Protein AF-X0WC30-F1 (afdb_monomer_lite)

pLDDT: mean 80.32, std 13.51, range [46.91, 96.19]

Organism: NCBI:txid412755

Structure (mmCIF, N/CA/C/O backbone):
data_AF-X0WC30-F1
#
_entry.id   AF-X0WC30-F1
#
loop_
_atom_site.group_PDB
_atom_site.id
_atom_site.type_symbol
_atom_site.label_atom_id
_atom_site.label_alt_id
_atom_site.label_comp_id
_atom_site.label_asym_id
_atom_site.label_entity_id
_atom_site.label_seq_id
_atom_site.pdbx_PDB_ins_code
_atom_site.Cartn_x
_atom_site.Cartn_y
_atom_site.Cartn_z
_atom_site.occupancy
_atom_site.B_iso_or_equiv
_atom_site.auth_seq_id
_atom_site.auth_comp_id
_atom_site.auth_asym_id
_atom_site.auth_atom_id
_atom_site.pdbx_PDB_model_num
ATOM 1 N N . MET A 1 1 ? 54.855 24.967 31.717 1.00 51.50 1 MET A N 1
ATOM 2 C CA . MET A 1 1 ? 54.132 25.440 30.511 1.00 51.50 1 MET A CA 1
ATOM 3 C C . MET A 1 1 ? 53.612 24.301 29.604 1.00 51.50 1 MET A C 1
ATOM 5 O O . MET A 1 1 ? 53.387 24.533 28.427 1.00 51.50 1 MET A O 1
ATOM 9 N N . LEU A 1 2 ? 53.380 23.080 30.127 1.00 54.59 2 LEU A N 1
ATOM 10 C CA . LEU A 1 2 ? 52.953 21.901 29.335 1.00 54.59 2 LEU A CA 1
ATOM 11 C C . LEU A 1 2 ? 51.500 21.443 29.600 1.00 54.59 2 LEU A C 1
ATOM 13 O O . LEU A 1 2 ? 50.962 20.666 28.821 1.00 54.59 2 LEU A O 1
ATOM 17 N N . SER A 1 3 ? 50.843 21.948 30.654 1.00 56.78 3 SER A N 1
ATOM 18 C CA . SER A 1 3 ? 49.475 21.540 31.037 1.00 56.78 3 SER A CA 1
ATOM 19 C C . SER A 1 3 ? 48.382 22.128 30.120 1.00 56.78 3 SER A C 1
ATOM 21 O O . SER A 1 3 ? 47.454 21.426 29.725 1.00 56.78 3 SER A O 1
ATOM 23 N N . GLY A 1 4 ? 48.534 23.384 29.677 1.00 58.91 4 GLY A N 1
ATOM 24 C CA . GLY A 1 4 ? 47.532 24.081 28.848 1.00 58.91 4 GLY A CA 1
ATOM 25 C C . GLY A 1 4 ? 47.397 23.570 27.406 1.00 58.91 4 GLY A C 1
ATOM 26 O O . GLY A 1 4 ? 46.373 23.783 26.764 1.00 58.91 4 GLY A O 1
ATOM 27 N N . ARG A 1 5 ? 48.405 22.856 26.887 1.00 64.56 5 ARG A N 1
ATOM 28 C CA . ARG A 1 5 ? 48.372 22.309 25.519 1.00 64.56 5 ARG A CA 1
ATOM 29 C C . ARG A 1 5 ? 47.431 21.105 25.409 1.00 64.56 5 ARG A C 1
ATOM 31 O O . ARG A 1 5 ? 46.777 20.919 24.387 1.00 64.56 5 ARG A O 1
ATOM 38 N N . ASN A 1 6 ? 47.313 20.326 26.484 1.00 71.12 6 ASN A N 1
ATOM 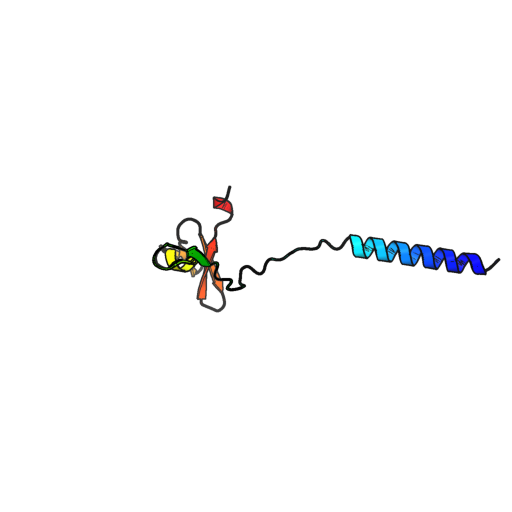39 C CA . ASN A 1 6 ? 46.477 19.127 26.518 1.00 71.12 6 ASN A CA 1
ATOM 40 C C . ASN A 1 6 ? 45.001 19.458 26.779 1.00 71.12 6 ASN A C 1
ATOM 42 O O . ASN A 1 6 ? 44.125 18.753 26.283 1.00 71.12 6 ASN A O 1
ATOM 46 N N . SER A 1 7 ? 44.709 20.534 27.518 1.00 74.06 7 SER A N 1
ATOM 47 C CA . SER A 1 7 ? 43.335 21.013 27.715 1.00 74.06 7 SER A CA 1
ATOM 48 C C . SER A 1 7 ? 42.754 21.624 26.437 1.00 74.06 7 SER A C 1
ATOM 50 O O . SER A 1 7 ? 41.616 21.318 26.090 1.00 74.06 7 SER A O 1
ATOM 52 N N . ALA A 1 8 ? 43.548 22.397 25.689 1.00 81.44 8 ALA A N 1
ATOM 53 C CA . ALA A 1 8 ? 43.142 22.940 24.393 1.00 81.44 8 ALA A CA 1
ATOM 54 C C . ALA A 1 8 ? 42.870 21.831 23.363 1.00 81.44 8 ALA A C 1
ATOM 56 O O . ALA A 1 8 ? 41.837 21.844 22.698 1.00 81.44 8 ALA A O 1
ATOM 57 N N . LEU A 1 9 ? 43.745 20.819 23.290 1.00 86.31 9 LEU A N 1
ATOM 58 C CA . LEU A 1 9 ? 43.560 19.676 22.393 1.00 86.31 9 LEU A CA 1
ATOM 59 C C . LEU A 1 9 ? 42.284 1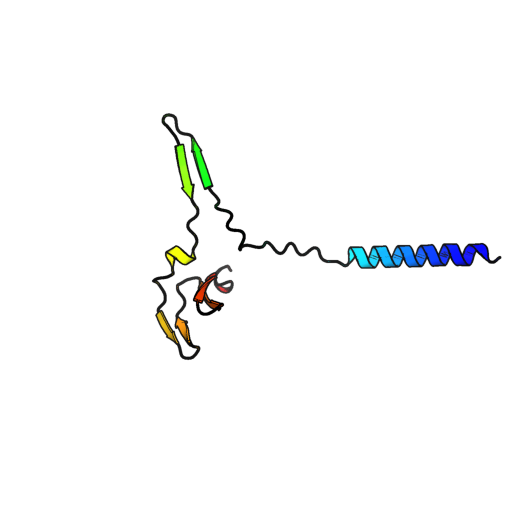8.884 22.724 1.00 86.31 9 LEU A C 1
ATOM 61 O O . LEU A 1 9 ? 41.535 18.520 21.822 1.00 86.31 9 LEU A O 1
ATOM 65 N N . ARG A 1 10 ? 41.994 18.670 24.015 1.00 85.88 10 ARG A N 1
ATOM 66 C CA . ARG A 1 10 ? 40.741 18.038 24.462 1.00 85.88 10 ARG A CA 1
ATOM 67 C C . ARG A 1 10 ? 39.513 18.859 24.072 1.00 85.88 10 ARG A C 1
ATOM 69 O O . ARG A 1 10 ? 38.529 18.278 23.630 1.00 85.88 10 ARG A O 1
ATOM 76 N N . GLY A 1 11 ? 39.584 20.186 24.193 1.00 87.38 11 GLY A N 1
ATOM 77 C CA . GLY A 1 11 ? 38.511 21.089 23.773 1.00 87.38 11 GLY A CA 1
ATOM 78 C C . GLY A 1 11 ? 38.231 21.013 22.271 1.00 87.38 11 GLY A C 1
ATOM 79 O O . GLY A 1 11 ? 37.076 20.903 21.871 1.00 87.38 11 GLY A O 1
ATOM 80 N N . VAL A 1 12 ? 39.281 20.983 21.445 1.00 90.00 12 VAL A N 1
ATOM 81 C CA . VAL A 1 12 ? 39.156 20.845 19.983 1.00 90.00 12 VAL A CA 1
ATOM 82 C C . VAL A 1 12 ? 38.560 19.491 19.601 1.00 90.00 12 VAL A C 1
ATOM 84 O 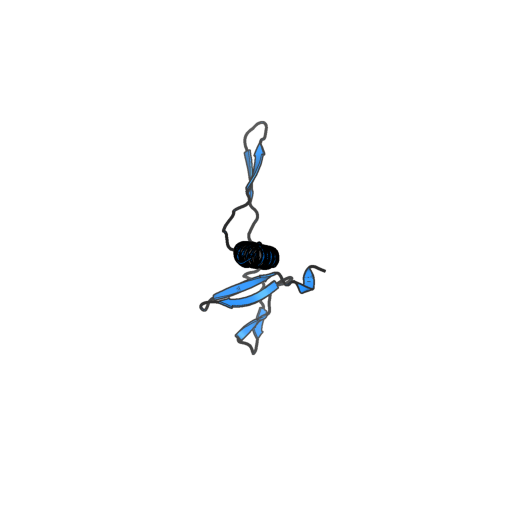O . VAL A 1 12 ? 37.656 19.436 18.772 1.00 90.00 12 VAL A O 1
ATOM 87 N N . ILE A 1 13 ? 39.012 18.402 20.231 1.00 91.38 13 ILE A N 1
ATOM 88 C CA . ILE A 1 13 ? 38.458 17.062 19.988 1.00 91.38 13 ILE A CA 1
ATOM 89 C C . ILE A 1 13 ? 36.969 17.022 20.350 1.00 91.38 13 ILE A C 1
ATOM 91 O O . ILE A 1 13 ? 36.161 16.520 19.571 1.00 91.38 13 ILE A O 1
ATOM 95 N N . LEU A 1 14 ? 36.589 17.588 21.499 1.00 90.19 14 LEU A N 1
ATOM 96 C CA . LEU A 1 14 ? 35.193 17.629 21.931 1.00 90.19 14 LEU A CA 1
ATOM 97 C C . LEU A 1 14 ? 34.326 18.449 20.963 1.00 90.19 14 LEU A C 1
ATOM 99 O O . LEU A 1 14 ? 33.236 18.020 20.593 1.00 90.19 14 LEU A O 1
ATOM 103 N N . PHE A 1 15 ? 34.832 19.596 20.508 1.00 89.81 15 PHE A N 1
ATOM 104 C CA . PHE A 1 15 ? 34.144 20.455 19.546 1.00 89.81 15 PHE A CA 1
ATOM 105 C C . PHE A 1 15 ? 33.913 19.753 18.198 1.00 89.81 15 PHE A C 1
ATOM 107 O O . PHE A 1 15 ? 32.810 19.808 17.654 1.00 89.81 15 PHE A O 1
ATOM 114 N N . LEU A 1 16 ? 34.916 19.030 17.690 1.00 89.31 16 LEU A N 1
ATOM 115 C CA . LEU A 1 16 ? 34.804 18.267 16.443 1.00 89.31 16 LEU A CA 1
ATOM 116 C C . LEU A 1 16 ? 33.800 17.109 16.550 1.00 89.31 16 LEU A C 1
ATOM 118 O O . LEU A 1 16 ? 33.043 16.873 15.610 1.00 89.31 16 LEU A O 1
ATOM 122 N N . LEU A 1 17 ? 33.749 16.419 17.694 1.00 87.19 17 LEU A N 1
ATOM 123 C CA . LEU A 1 17 ? 32.775 15.348 17.934 1.00 87.19 17 LEU A CA 1
ATOM 124 C C . LEU A 1 17 ? 31.331 15.871 17.954 1.00 87.19 17 LEU A C 1
ATOM 126 O O . LEU A 1 17 ? 30.439 15.229 17.401 1.00 87.19 17 LEU A O 1
ATOM 130 N N . ILE A 1 18 ? 31.102 17.052 18.536 1.00 86.31 18 ILE A N 1
ATOM 131 C CA . ILE A 1 18 ? 29.778 17.691 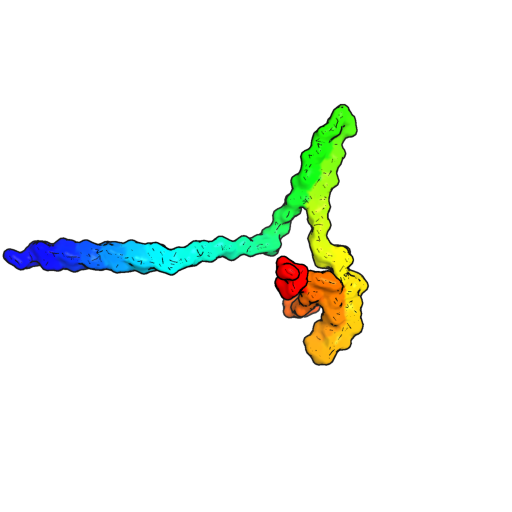18.558 1.00 86.31 18 ILE A CA 1
ATOM 132 C C . ILE A 1 18 ? 29.348 18.096 17.142 1.00 86.31 18 ILE A C 1
ATOM 134 O O . ILE A 1 18 ? 28.212 17.823 16.752 1.00 86.31 18 ILE A O 1
ATOM 138 N N . LEU A 1 19 ? 30.252 18.684 16.347 1.00 84.50 19 LEU A N 1
ATOM 139 C CA . LEU A 1 19 ? 29.954 19.032 14.953 1.00 84.50 19 LEU A CA 1
ATOM 140 C C . LEU A 1 19 ? 29.609 17.799 14.108 1.00 84.50 19 LEU A C 1
ATOM 142 O O . LEU A 1 19 ? 28.663 17.839 13.323 1.00 84.50 19 LEU A O 1
ATOM 146 N N . ALA A 1 20 ? 30.347 16.699 14.283 1.00 81.06 20 ALA A N 1
ATOM 147 C CA . ALA A 1 20 ? 30.094 15.455 13.562 1.00 81.06 20 ALA A CA 1
ATOM 148 C C . ALA A 1 20 ? 28.736 14.831 13.933 1.00 81.06 20 ALA A C 1
ATOM 150 O O . ALA A 1 20 ? 28.031 14.332 13.058 1.00 81.06 20 ALA A O 1
ATOM 151 N N . GLY A 1 21 ? 28.338 14.902 15.209 1.00 77.06 21 GLY A N 1
ATOM 152 C CA . GLY A 1 21 ? 27.026 14.433 15.665 1.00 77.06 21 GLY A CA 1
ATOM 153 C C . GLY A 1 21 ? 25.861 15.287 15.154 1.00 77.06 21 GLY A C 1
ATOM 154 O O . GLY A 1 21 ? 24.815 14.748 14.802 1.00 77.06 21 GLY A O 1
ATOM 155 N N . ALA A 1 22 ? 26.046 16.607 15.052 1.00 72.94 22 ALA A N 1
ATOM 156 C CA . ALA A 1 22 ? 25.023 17.532 14.556 1.00 72.94 22 ALA A CA 1
ATOM 157 C C . ALA A 1 22 ? 24.802 17.451 13.031 1.00 72.94 22 ALA A C 1
ATOM 159 O O . ALA A 1 22 ? 23.747 17.849 12.542 1.00 72.94 22 ALA A O 1
ATOM 160 N N . ALA A 1 23 ? 25.770 16.921 12.276 1.00 64.44 23 ALA A N 1
ATOM 161 C CA . ALA A 1 23 ? 25.661 16.732 10.828 1.00 64.44 23 ALA A CA 1
ATOM 162 C C . ALA A 1 23 ? 24.832 15.495 10.425 1.00 64.44 23 ALA A C 1
ATOM 164 O O . ALA A 1 23 ? 24.512 15.317 9.245 1.00 64.44 23 ALA A O 1
ATOM 165 N N . ALA A 1 24 ? 24.470 14.631 11.378 1.00 66.88 24 ALA A N 1
ATOM 166 C CA . ALA A 1 24 ? 23.616 13.487 11.104 1.00 66.88 24 ALA A CA 1
ATOM 167 C C . ALA A 1 24 ? 22.181 13.967 10.847 1.00 66.88 24 ALA A C 1
ATOM 169 O O . ALA A 1 24 ? 21.427 14.282 11.766 1.00 66.88 24 ALA A O 1
ATOM 170 N N . THR A 1 25 ? 21.787 14.014 9.573 1.00 67.00 25 THR A N 1
ATOM 171 C CA . THR A 1 25 ? 20.383 14.225 9.212 1.00 67.00 25 THR A CA 1
ATOM 172 C C . THR A 1 25 ? 19.557 13.073 9.775 1.00 67.00 25 THR A C 1
ATOM 174 O O . THR A 1 25 ? 19.651 11.932 9.320 1.00 67.00 25 THR A O 1
ATOM 177 N N . ALA A 1 26 ? 18.746 13.362 10.792 1.00 64.62 26 ALA A N 1
ATOM 178 C CA . ALA A 1 26 ? 17.751 12.430 11.289 1.00 64.62 26 ALA A CA 1
ATOM 179 C C . ALA A 1 26 ? 16.706 12.220 10.186 1.00 64.62 26 ALA A C 1
ATOM 181 O O . ALA A 1 26 ? 15.746 12.974 10.047 1.00 64.62 26 ALA A O 1
ATOM 182 N N . ARG A 1 27 ? 16.922 11.208 9.346 1.00 57.72 27 ARG A N 1
ATOM 183 C CA . ARG A 1 27 ? 15.932 10.780 8.369 1.00 57.72 27 ARG A CA 1
ATOM 184 C C . ARG A 1 27 ? 14.953 9.859 9.079 1.00 57.72 27 ARG A C 1
ATOM 186 O O . ARG A 1 27 ? 15.247 8.690 9.313 1.00 57.72 27 ARG A O 1
ATOM 193 N N . ALA A 1 28 ? 13.781 10.382 9.418 1.00 52.94 28 ALA A N 1
ATOM 194 C CA . ALA A 1 28 ? 12.650 9.554 9.807 1.00 52.94 28 ALA A CA 1
ATOM 195 C C . ALA A 1 28 ? 12.173 8.785 8.565 1.00 52.94 28 ALA A C 1
ATOM 197 O O . ALA A 1 28 ? 11.285 9.227 7.840 1.00 52.94 28 ALA A O 1
ATOM 198 N N . HIS A 1 29 ? 12.809 7.649 8.268 1.00 49.06 29 HIS A N 1
ATOM 199 C CA . HIS A 1 29 ? 12.279 6.700 7.298 1.00 49.06 29 HIS A CA 1
ATOM 200 C C . HIS A 1 29 ? 11.046 6.074 7.943 1.00 49.06 29 HIS A C 1
ATOM 202 O O . HIS A 1 29 ? 11.146 5.110 8.700 1.00 49.06 29 HIS A O 1
ATOM 208 N N . PHE A 1 30 ? 9.878 6.669 7.695 1.00 48.78 30 PHE A N 1
ATOM 209 C CA . PHE A 1 30 ? 8.617 6.040 8.049 1.00 48.78 30 PHE A CA 1
ATOM 210 C C . PHE A 1 30 ? 8.541 4.721 7.290 1.00 48.78 30 PHE A C 1
ATOM 212 O O . PHE A 1 30 ? 8.414 4.695 6.065 1.00 48.78 30 PHE A O 1
ATOM 219 N N . LEU A 1 31 ? 8.646 3.614 8.024 1.00 48.59 31 LEU A N 1
ATOM 220 C CA . LEU A 1 31 ? 8.396 2.295 7.476 1.00 48.59 31 LEU A CA 1
ATOM 221 C C . LEU A 1 31 ? 6.884 2.188 7.233 1.00 48.59 31 LEU A C 1
ATOM 223 O O . LEU A 1 31 ? 6.140 1.676 8.062 1.00 48.59 31 LEU A O 1
ATOM 227 N N . LEU A 1 32 ? 6.424 2.699 6.090 1.00 52.94 32 LEU A N 1
ATOM 228 C CA . LEU A 1 32 ? 5.027 2.635 5.633 1.00 52.94 32 LEU A CA 1
ATOM 229 C C . LEU A 1 32 ? 4.514 1.196 5.461 1.00 52.94 32 LEU A C 1
ATOM 231 O O . LEU A 1 32 ? 3.319 0.984 5.295 1.00 52.94 32 LEU A O 1
ATOM 235 N N . ASN A 1 33 ? 5.413 0.212 5.537 1.00 50.94 33 ASN A N 1
ATOM 236 C CA . ASN A 1 33 ? 5.081 -1.207 5.568 1.00 50.94 33 ASN A CA 1
ATOM 237 C C . ASN A 1 33 ? 4.683 -1.708 6.971 1.00 50.94 33 ASN A C 1
ATOM 239 O O . ASN A 1 33 ? 4.374 -2.887 7.147 1.00 50.94 33 ASN A O 1
ATOM 243 N N . LEU A 1 34 ? 4.697 -0.839 7.991 1.00 46.91 34 LEU A N 1
ATOM 244 C CA . LEU A 1 34 ? 4.029 -1.131 9.249 1.00 46.91 34 LEU A CA 1
ATOM 245 C C . LEU A 1 34 ? 2.531 -1.202 8.941 1.00 46.91 34 LEU A C 1
ATOM 247 O O . LEU A 1 34 ? 1.930 -0.216 8.520 1.00 46.91 34 LEU A O 1
ATOM 251 N N . ASN A 1 35 ? 1.945 -2.384 9.125 1.00 57.09 35 ASN A N 1
ATOM 252 C CA . ASN A 1 35 ? 0.543 -2.697 8.845 1.00 57.09 35 ASN A CA 1
ATOM 253 C C . ASN A 1 35 ? -0.381 -2.026 9.888 1.00 57.09 35 ASN A C 1
ATOM 255 O O . ASN A 1 35 ? -1.163 -2.681 10.577 1.00 57.09 35 ASN A O 1
ATOM 259 N N . VAL A 1 36 ? -0.226 -0.711 10.076 1.00 56.19 36 VAL A N 1
ATOM 260 C CA . VAL A 1 36 ? -1.032 0.111 10.971 1.00 56.19 36 VAL A CA 1
ATOM 261 C C . VAL A 1 36 ? -2.382 0.280 10.304 1.00 56.19 36 VAL A C 1
ATOM 263 O O . VAL A 1 36 ? -2.572 1.103 9.408 1.00 56.19 36 VAL A O 1
ATOM 266 N N . ARG A 1 37 ? -3.338 -0.537 10.732 1.00 66.62 37 ARG A N 1
ATOM 267 C CA . ARG A 1 37 ? -4.734 -0.367 10.350 1.00 66.62 37 ARG A CA 1
ATOM 268 C C . ARG A 1 37 ? -5.262 0.860 11.077 1.00 66.62 37 ARG A C 1
ATOM 270 O O . ARG A 1 37 ? -5.509 0.816 12.278 1.00 66.62 37 ARG A O 1
ATOM 277 N N . ILE A 1 38 ? -5.407 1.962 10.350 1.00 71.56 38 ILE A N 1
ATOM 278 C CA . ILE A 1 38 ? -6.099 3.140 10.868 1.00 71.56 38 ILE A CA 1
ATOM 279 C C . ILE A 1 38 ? -7.591 2.810 10.871 1.00 71.56 38 ILE A C 1
ATOM 281 O O . ILE A 1 38 ? -8.204 2.645 9.812 1.00 71.56 38 ILE A O 1
ATOM 285 N N . LEU A 1 39 ? -8.140 2.676 12.075 1.00 82.44 39 LEU A N 1
ATOM 286 C CA . LEU A 1 39 ? -9.564 2.508 12.328 1.00 82.44 39 LEU A CA 1
ATOM 287 C C . LEU A 1 39 ? -10.106 3.846 12.827 1.00 82.44 39 LEU A C 1
ATOM 289 O O . LEU A 1 39 ? -9.638 4.361 13.841 1.00 82.44 39 LEU A O 1
ATOM 293 N N . HIS A 1 40 ? -11.080 4.409 12.123 1.00 86.94 40 HIS A N 1
ATOM 294 C CA . HIS A 1 40 ? -11.852 5.539 12.626 1.00 86.94 40 HIS A CA 1
ATOM 295 C C . HIS A 1 40 ? -13.136 5.003 13.250 1.00 86.94 40 HIS A C 1
ATOM 297 O O . HIS A 1 40 ? -13.816 4.167 12.658 1.00 86.94 40 HIS A O 1
ATOM 303 N N . VAL A 1 41 ? -13.450 5.448 14.460 1.00 91.94 41 VAL A N 1
ATOM 304 C CA . VAL A 1 41 ? -14.550 4.901 15.250 1.00 91.94 41 VAL A CA 1
ATOM 305 C C . VAL A 1 41 ? -15.480 6.032 15.669 1.00 91.94 41 VAL A C 1
ATOM 307 O O . VAL A 1 41 ? -15.065 6.963 16.353 1.00 91.94 41 VAL A O 1
ATOM 310 N N . GLU A 1 42 ? -16.742 5.927 15.270 1.00 96.19 42 GLU A N 1
ATOM 311 C CA . GLU A 1 42 ? -17.816 6.860 15.596 1.00 96.19 42 GLU A CA 1
ATOM 312 C C . GLU A 1 42 ? -18.768 6.191 16.601 1.00 96.19 42 GLU A C 1
ATOM 314 O O . GLU A 1 42 ? -19.328 5.124 16.330 1.00 96.19 42 GLU A O 1
ATOM 319 N N . HIS A 1 43 ? -18.942 6.804 17.774 1.00 95.25 43 HIS A N 1
ATOM 320 C CA . HIS A 1 43 ? -19.892 6.346 18.790 1.00 95.25 43 HIS A CA 1
ATOM 321 C C . HIS A 1 43 ? -21.272 6.955 18.523 1.00 95.25 43 HIS A C 1
ATOM 323 O O . HIS A 1 43 ? -21.401 8.168 18.379 1.00 95.25 43 HIS A O 1
ATOM 329 N N . LEU A 1 44 ? -22.305 6.117 18.482 1.00 96.06 44 LEU A N 1
ATOM 330 C CA . LEU A 1 44 ? -23.688 6.501 18.205 1.00 96.06 44 LEU A CA 1
ATOM 331 C C . LEU A 1 44 ? -24.574 6.192 19.419 1.00 96.06 44 LEU A C 1
ATOM 333 O O . LEU A 1 44 ? -24.258 5.326 20.232 1.00 96.06 44 LEU A O 1
ATOM 337 N N . ALA A 1 45 ? -25.745 6.832 19.503 1.00 93.56 45 ALA A N 1
ATOM 338 C CA . ALA A 1 45 ? -26.717 6.586 20.578 1.00 93.56 45 ALA A CA 1
ATOM 339 C C . ALA A 1 45 ? -27.152 5.107 20.693 1.00 93.56 45 ALA A C 1
ATOM 341 O O . ALA A 1 45 ? -27.574 4.664 21.759 1.00 93.56 45 ALA A O 1
ATOM 342 N N . LYS A 1 46 ? -27.041 4.337 19.601 1.00 92.19 46 LYS A N 1
ATOM 343 C CA . LYS A 1 46 ? -27.251 2.883 19.567 1.00 92.19 46 LYS A CA 1
ATOM 344 C C . LYS A 1 46 ? -26.104 2.172 18.846 1.00 92.19 46 LYS A C 1
ATOM 346 O O . LYS A 1 46 ? -26.304 1.574 17.794 1.00 92.19 46 LYS A O 1
ATOM 351 N N . GLY A 1 47 ? -24.904 2.237 19.417 1.00 93.38 47 GLY A N 1
ATOM 352 C CA . GLY A 1 47 ? -23.784 1.381 19.021 1.00 93.38 47 GLY A CA 1
ATOM 353 C C . GLY A 1 47 ? -22.593 2.135 18.440 1.00 93.38 47 GLY A C 1
ATOM 354 O O . GLY A 1 47 ? -22.320 3.276 18.801 1.00 93.38 47 GLY A O 1
ATOM 355 N N . LEU A 1 48 ? -21.856 1.458 17.563 1.00 96.00 48 LEU A N 1
ATOM 356 C CA . LEU A 1 48 ? -20.570 1.904 17.042 1.00 96.00 48 LEU A CA 1
ATOM 357 C C . LEU A 1 48 ? -20.562 1.793 15.521 1.00 96.00 48 LEU A C 1
ATOM 359 O O . LEU A 1 48 ? -21.032 0.795 14.973 1.00 96.00 48 LEU A O 1
ATOM 363 N N . LYS A 1 49 ? -19.960 2.766 14.843 1.00 95.06 49 LYS A N 1
ATOM 364 C CA . LYS A 1 49 ? -19.599 2.644 13.434 1.00 95.06 49 LYS A CA 1
ATOM 365 C C . LYS A 1 49 ? -18.080 2.679 13.306 1.00 95.06 49 LYS A C 1
ATOM 367 O O . LYS A 1 49 ? -17.426 3.573 13.836 1.00 95.06 49 LYS A O 1
ATOM 372 N N . VAL A 1 50 ? -17.522 1.686 12.620 1.00 89.94 50 VAL A N 1
ATOM 373 C CA . VAL A 1 50 ? -16.075 1.532 12.435 1.00 89.94 50 VAL A CA 1
ATOM 374 C C . VAL A 1 50 ? -15.756 1.670 10.957 1.00 89.94 50 VAL A C 1
ATOM 376 O O . VAL A 1 50 ? -16.282 0.932 10.129 1.00 89.94 50 VAL A O 1
ATOM 379 N N . TYR A 1 51 ? -14.876 2.606 10.635 1.00 87.88 51 TYR A N 1
ATOM 380 C CA . TYR A 1 51 ? -14.365 2.835 9.297 1.00 87.88 51 TYR A CA 1
ATOM 381 C C . TYR A 1 51 ? -12.924 2.336 9.240 1.00 87.88 51 TYR A C 1
ATOM 383 O O . TYR A 1 51 ? -12.100 2.671 10.093 1.00 87.88 51 TYR A O 1
ATOM 391 N N . LEU A 1 52 ? -12.613 1.545 8.219 1.00 82.81 52 LEU A N 1
ATOM 392 C CA . LEU A 1 52 ? -11.271 1.046 7.952 1.00 82.81 52 LEU A CA 1
ATOM 393 C C . LEU A 1 52 ? -10.758 1.694 6.670 1.00 82.81 52 LEU A C 1
ATOM 395 O O . LEU A 1 52 ? -11.453 1.701 5.655 1.00 82.81 52 LEU A O 1
ATOM 399 N N . ARG A 1 53 ? -9.520 2.194 6.690 1.00 80.75 53 ARG A N 1
ATOM 400 C CA . ARG A 1 53 ? -8.851 2.592 5.450 1.00 80.75 53 ARG A CA 1
ATOM 401 C C . ARG A 1 53 ? -8.530 1.342 4.632 1.00 80.75 53 ARG A C 1
ATOM 403 O O . ARG A 1 53 ? -7.656 0.568 5.020 1.00 80.75 53 ARG A O 1
ATOM 410 N N . THR A 1 54 ? -9.207 1.160 3.502 1.00 78.00 54 THR A N 1
ATOM 411 C CA . THR A 1 54 ? -8.890 0.085 2.554 1.00 78.00 54 THR A CA 1
ATOM 412 C C . THR A 1 54 ? -7.526 0.346 1.913 1.00 78.00 54 THR A C 1
ATOM 414 O O . THR A 1 54 ? -7.315 1.427 1.354 1.00 78.00 54 THR A O 1
ATOM 417 N N . PRO A 1 55 ? -6.578 -0.605 1.986 1.00 78.00 55 PRO A N 1
ATOM 418 C CA . PRO A 1 55 ? -5.327 -0.510 1.247 1.00 78.00 55 PRO A CA 1
ATOM 419 C C . PRO A 1 55 ? -5.575 -0.355 -0.255 1.00 78.00 55 PRO A C 1
ATOM 421 O O . PRO A 1 55 ? -6.326 -1.131 -0.843 1.00 78.00 55 PRO A O 1
ATOM 424 N N . MET A 1 56 ? -4.897 0.615 -0.877 1.00 79.06 56 MET A N 1
ATOM 425 C CA . MET A 1 56 ? -4.993 0.871 -2.318 1.00 79.06 56 MET A CA 1
ATOM 426 C C . MET A 1 56 ? -4.750 -0.385 -3.177 1.00 79.06 56 MET A C 1
ATOM 428 O O . MET A 1 56 ? -5.540 -0.588 -4.094 1.00 79.06 56 MET A O 1
ATOM 432 N N . PRO A 1 57 ? -3.789 -1.287 -2.866 1.00 79.19 57 PRO A N 1
ATOM 433 C CA . PRO A 1 57 ? -3.594 -2.508 -3.651 1.00 79.19 57 PRO A CA 1
ATOM 434 C C . PRO A 1 57 ? -4.847 -3.378 -3.807 1.00 79.19 57 PRO A C 1
ATOM 436 O O . PRO A 1 57 ? -4.982 -4.053 -4.817 1.00 79.19 57 PRO A O 1
ATOM 439 N N . TYR A 1 58 ? -5.786 -3.353 -2.856 1.00 80.44 58 TYR A N 1
ATOM 440 C CA . TYR A 1 58 ? -7.044 -4.099 -2.989 1.00 80.44 58 TYR A CA 1
ATOM 441 C C . TYR A 1 58 ? -8.050 -3.448 -3.939 1.00 80.44 58 TYR A C 1
ATOM 443 O O . TYR A 1 58 ? -8.970 -4.122 -4.380 1.00 80.44 58 TYR A O 1
ATOM 451 N N . LEU A 1 59 ? -7.896 -2.157 -4.232 1.00 82.69 59 LEU A N 1
ATOM 452 C CA . LEU A 1 59 ? -8.772 -1.413 -5.137 1.00 82.69 59 LEU A CA 1
ATOM 453 C C . LEU A 1 59 ? -8.310 -1.479 -6.595 1.00 82.69 59 LEU A C 1
ATOM 455 O O . LEU A 1 59 ? -9.081 -1.125 -7.477 1.00 82.69 59 LEU A O 1
ATOM 459 N N . VAL A 1 60 ? -7.049 -1.851 -6.836 1.00 85.44 60 VAL A N 1
ATOM 460 C CA . VAL A 1 60 ? -6.420 -1.742 -8.163 1.00 85.44 60 VAL A CA 1
ATOM 461 C C . VAL A 1 60 ? -5.844 -3.051 -8.698 1.00 85.44 60 VAL A C 1
ATOM 463 O O . VAL A 1 60 ? -5.356 -3.073 -9.825 1.00 85.44 60 VAL A O 1
ATOM 466 N N . ALA A 1 61 ? -5.850 -4.128 -7.905 1.00 81.50 61 ALA A N 1
ATOM 467 C CA . ALA A 1 61 ? -5.202 -5.390 -8.272 1.00 81.50 61 ALA A CA 1
ATOM 468 C C . ALA A 1 61 ? -5.759 -6.009 -9.567 1.00 81.50 61 ALA A C 1
ATOM 470 O O . ALA A 1 61 ? -5.034 -6.702 -10.277 1.00 81.50 61 ALA A O 1
ATOM 471 N N . ASP A 1 62 ? -7.029 -5.761 -9.877 1.00 85.25 62 ASP A N 1
ATOM 472 C CA . ASP A 1 62 ? -7.730 -6.212 -11.080 1.00 85.25 62 ASP A CA 1
ATOM 473 C C . ASP A 1 62 ? -7.737 -5.171 -12.213 1.00 85.25 62 ASP A C 1
ATOM 475 O O . ASP A 1 62 ? -8.204 -5.461 -13.311 1.00 85.25 62 ASP A O 1
ATOM 479 N N . LEU A 1 63 ? -7.180 -3.981 -11.977 1.00 86.12 63 LEU A N 1
ATOM 480 C CA . LEU A 1 63 ? -7.149 -2.866 -12.930 1.00 86.12 63 LEU A CA 1
ATOM 481 C C . LEU A 1 63 ? -5.829 -2.780 -13.711 1.00 86.12 63 LEU A C 1
ATOM 483 O O . LEU A 1 63 ? -5.503 -1.730 -14.267 1.00 86.12 63 LEU A O 1
ATOM 487 N N . VAL A 1 64 ? -5.051 -3.863 -13.742 1.00 89.12 64 VAL A N 1
ATOM 488 C CA . VAL A 1 64 ? -3.820 -3.946 -14.536 1.00 89.12 64 VAL A CA 1
ATOM 489 C C . VAL A 1 64 ? -4.100 -4.411 -15.963 1.00 89.12 64 VAL A C 1
ATOM 491 O O . VAL A 1 64 ? -4.932 -5.283 -16.202 1.00 89.12 64 VAL A O 1
ATOM 494 N N . GLY A 1 65 ? -3.383 -3.827 -16.922 1.00 88.69 65 GLY A N 1
ATOM 495 C CA . GLY A 1 65 ? -3.500 -4.183 -18.335 1.00 88.69 65 GLY A CA 1
ATOM 496 C C . GLY A 1 65 ? -2.565 -5.329 -18.758 1.00 88.69 65 GLY A C 1
ATOM 497 O O . GLY A 1 65 ? -1.973 -6.013 -17.918 1.00 88.69 65 GLY A O 1
ATOM 498 N N . PRO A 1 66 ? -2.397 -5.547 -20.075 1.00 91.50 66 PRO A N 1
ATOM 499 C CA . PRO A 1 66 ? -1.546 -6.606 -20.613 1.00 91.50 66 PRO A CA 1
ATOM 500 C C . PRO A 1 66 ? -0.088 -6.517 -20.139 1.00 91.50 66 PRO A C 1
ATOM 502 O O . PRO A 1 66 ? 0.435 -5.435 -19.855 1.00 91.50 66 PRO A O 1
ATOM 505 N N . VAL A 1 67 ? 0.594 -7.667 -20.104 1.00 91.00 67 VAL A N 1
ATOM 506 C CA . VAL A 1 67 ? 2.034 -7.741 -19.813 1.00 91.00 67 VAL A CA 1
ATOM 507 C C . VAL A 1 67 ? 2.819 -7.039 -20.920 1.00 91.00 67 VAL A C 1
ATOM 509 O O . VAL A 1 67 ? 2.689 -7.370 -22.098 1.00 91.00 67 VAL A O 1
ATOM 512 N N . ARG A 1 68 ? 3.638 -6.059 -20.536 1.00 86.56 68 ARG A N 1
ATOM 513 C CA . ARG A 1 68 ? 4.506 -5.299 -21.440 1.00 86.56 68 ARG A CA 1
ATOM 514 C C . ARG A 1 68 ? 5.834 -6.033 -21.662 1.00 86.56 68 ARG A C 1
ATOM 516 O O . ARG A 1 68 ? 6.166 -6.997 -20.975 1.00 86.56 68 ARG A O 1
ATOM 523 N N . ALA A 1 69 ? 6.644 -5.531 -22.595 1.00 86.25 69 ALA A N 1
ATOM 524 C CA . ALA A 1 69 ? 7.947 -6.113 -22.945 1.00 86.25 69 ALA A CA 1
ATOM 525 C C . ALA A 1 69 ? 8.945 -6.199 -21.770 1.00 86.25 69 ALA A C 1
ATOM 527 O O . ALA A 1 69 ? 9.865 -7.008 -21.796 1.00 86.25 69 ALA A O 1
ATOM 528 N N . ASN A 1 70 ? 8.756 -5.390 -20.725 1.00 82.12 70 ASN A N 1
ATOM 529 C CA . ASN A 1 70 ? 9.572 -5.393 -19.509 1.00 82.12 70 ASN A CA 1
ATOM 530 C C . ASN A 1 70 ? 9.101 -6.411 -18.449 1.00 82.12 70 ASN A C 1
ATOM 532 O O . ASN A 1 70 ? 9.505 -6.304 -17.293 1.00 82.12 70 ASN A O 1
ATOM 536 N N . ALA A 1 71 ? 8.232 -7.358 -18.822 1.00 84.50 71 ALA A N 1
ATOM 537 C CA . ALA A 1 71 ? 7.638 -8.369 -17.944 1.00 84.50 71 ALA A CA 1
ATOM 538 C C . ALA A 1 71 ? 6.769 -7.816 -16.794 1.00 84.50 71 ALA A C 1
ATOM 540 O O . ALA A 1 71 ? 6.376 -8.569 -15.904 1.00 84.50 71 ALA A O 1
ATOM 541 N N . LEU A 1 72 ? 6.424 -6.524 -16.825 1.00 90.75 72 LEU A N 1
ATOM 542 C CA . LEU A 1 72 ? 5.443 -5.913 -15.930 1.00 90.75 72 LEU A CA 1
ATOM 543 C C . LEU A 1 72 ? 4.135 -5.668 -16.691 1.00 90.75 72 LEU A C 1
ATOM 545 O O . LEU A 1 72 ? 4.176 -5.232 -17.844 1.00 90.75 72 LEU A O 1
ATOM 549 N N . PRO A 1 73 ? 2.967 -5.899 -16.075 1.00 91.81 73 PRO A N 1
ATOM 550 C CA . PRO A 1 73 ? 1.714 -5.455 -16.657 1.00 91.81 73 PRO A CA 1
ATOM 551 C C . PRO A 1 73 ? 1.620 -3.932 -16.655 1.00 91.81 73 PRO A C 1
ATOM 553 O O . PRO A 1 73 ? 2.269 -3.240 -15.860 1.00 91.81 73 PRO A O 1
ATOM 556 N N . GLU A 1 74 ? 0.799 -3.411 -17.558 1.00 93.12 74 GLU A N 1
ATOM 557 C CA . GLU A 1 74 ? 0.393 -2.012 -17.540 1.00 93.12 74 GLU A CA 1
ATOM 558 C C . GLU A 1 74 ? -0.206 -1.638 -16.170 1.00 93.12 74 GLU A C 1
ATOM 560 O O . GLU A 1 74 ? -1.060 -2.371 -15.663 1.00 93.12 74 GLU A O 1
ATOM 565 N N . PRO A 1 75 ? 0.282 -0.560 -15.523 1.00 91.69 75 PRO A N 1
ATOM 566 C CA . PRO A 1 75 ? -0.161 -0.190 -14.191 1.00 91.69 75 PRO A CA 1
ATOM 567 C C . PRO A 1 75 ? -1.594 0.326 -14.202 1.00 91.69 75 PRO A C 1
ATOM 569 O O . PRO A 1 75 ? -2.048 0.941 -15.166 1.00 91.69 75 PRO A O 1
ATOM 572 N N . ALA A 1 76 ? -2.274 0.114 -13.082 1.00 91.06 76 ALA A N 1
ATOM 573 C CA . ALA A 1 76 ? -3.5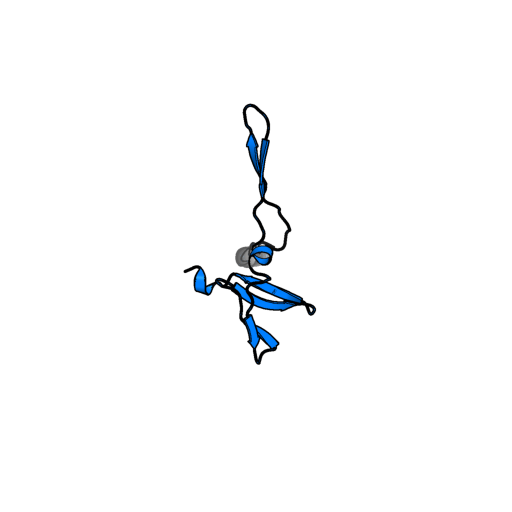60 0.729 -12.818 1.00 91.06 76 ALA A CA 1
ATOM 574 C C . ALA A 1 76 ? -3.417 2.262 -12.663 1.00 91.06 76 ALA A C 1
ATOM 576 O O . ALA A 1 76 ? -2.315 2.750 -12.372 1.00 91.06 76 ALA A O 1
ATOM 577 N N . PRO A 1 77 ? -4.508 3.039 -12.801 1.00 88.94 77 PRO A N 1
ATOM 578 C CA . PRO A 1 77 ? -4.481 4.490 -12.604 1.00 88.94 77 PRO A CA 1
ATOM 579 C C . PRO A 1 77 ? -3.849 4.896 -11.267 1.00 88.94 77 PRO A C 1
ATOM 581 O O . PRO A 1 77 ? -4.081 4.245 -10.250 1.00 88.94 77 PRO A O 1
ATOM 584 N N . TYR A 1 78 ? -3.074 5.985 -11.256 1.00 87.31 78 TYR A N 1
ATOM 585 C CA . TYR A 1 78 ? -2.365 6.491 -10.069 1.00 87.31 78 TYR A CA 1
ATOM 586 C C . TYR A 1 78 ? -1.324 5.537 -9.467 1.00 87.31 78 TYR A C 1
ATOM 588 O O . TYR A 1 78 ? -0.887 5.744 -8.329 1.00 87.31 78 TYR A O 1
ATOM 596 N N . THR A 1 79 ? -0.905 4.501 -10.206 1.00 90.75 79 THR A N 1
ATOM 597 C CA . THR A 1 79 ? 0.048 3.501 -9.712 1.00 90.75 79 THR A CA 1
ATOM 598 C C . THR A 1 79 ? 1.256 3.280 -10.614 1.00 90.75 79 THR A C 1
ATOM 600 O O . THR A 1 79 ? 1.253 3.580 -11.805 1.00 90.75 79 THR A O 1
ATOM 603 N N . THR A 1 80 ? 2.293 2.693 -10.026 1.00 91.56 80 THR A N 1
ATOM 604 C CA . THR A 1 80 ? 3.402 2.044 -10.724 1.00 91.56 80 THR A CA 1
ATOM 605 C C . THR A 1 80 ? 3.525 0.600 -10.241 1.00 91.56 80 THR A C 1
ATOM 607 O O . THR A 1 80 ? 3.152 0.274 -9.112 1.00 91.56 80 THR A O 1
ATOM 610 N N . ASN A 1 81 ? 4.039 -0.277 -11.103 1.00 91.25 81 ASN A N 1
ATOM 611 C CA . ASN A 1 81 ? 4.193 -1.700 -10.815 1.00 91.25 81 ASN A CA 1
ATOM 612 C C . ASN A 1 81 ? 5.665 -2.057 -10.596 1.00 91.25 81 ASN A C 1
ATOM 614 O O . ASN A 1 81 ? 6.538 -1.584 -11.323 1.00 91.25 81 ASN A O 1
ATOM 618 N N . ALA A 1 82 ? 5.922 -2.958 -9.654 1.00 90.69 82 ALA A N 1
ATOM 619 C CA . ALA A 1 82 ? 7.228 -3.572 -9.448 1.00 90.69 82 ALA A CA 1
ATOM 620 C C . ALA A 1 82 ? 7.085 -5.079 -9.208 1.00 90.69 82 ALA A C 1
ATOM 622 O O . ALA A 1 82 ? 6.071 -5.539 -8.681 1.00 90.69 82 ALA A O 1
ATOM 623 N N . MET A 1 83 ? 8.116 -5.847 -9.568 1.00 90.69 83 MET A N 1
ATOM 624 C CA . MET A 1 83 ? 8.225 -7.247 -9.161 1.00 90.69 83 MET A CA 1
ATOM 625 C C . MET A 1 83 ? 9.090 -7.350 -7.911 1.00 90.69 83 MET A C 1
ATOM 627 O O . MET A 1 83 ? 10.274 -7.023 -7.940 1.00 90.69 83 MET A O 1
ATOM 631 N N . GLU A 1 84 ? 8.528 -7.888 -6.833 1.00 89.38 84 GLU A N 1
ATOM 632 C CA . GLU A 1 84 ? 9.255 -8.161 -5.597 1.00 89.38 84 GLU A CA 1
ATOM 633 C C . GLU A 1 84 ? 9.041 -9.605 -5.170 1.00 89.38 84 GLU A C 1
ATOM 635 O O . GLU A 1 84 ? 7.914 -10.046 -4.950 1.00 89.38 84 GLU A O 1
ATOM 640 N N . LYS A 1 85 ? 10.133 -10.371 -5.047 1.00 89.69 85 LYS A N 1
ATOM 641 C CA . LYS A 1 85 ? 10.084 -11.793 -4.652 1.00 89.69 85 LYS A CA 1
ATOM 642 C C . LYS A 1 85 ? 9.087 -12.610 -5.498 1.00 89.69 85 LYS A C 1
ATOM 644 O O . LYS A 1 85 ? 8.360 -13.449 -4.972 1.00 89.69 85 LYS A O 1
ATOM 649 N N . GLY A 1 86 ? 9.027 -12.324 -6.801 1.00 88.06 86 GLY A N 1
ATOM 650 C CA . GLY A 1 86 ? 8.122 -12.989 -7.744 1.00 88.06 86 GLY A CA 1
ATOM 651 C C . GLY A 1 86 ? 6.652 -12.567 -7.646 1.00 88.06 86 GLY A C 1
ATOM 652 O O . GLY A 1 86 ? 5.813 -13.184 -8.292 1.00 88.06 86 GLY A O 1
ATOM 653 N N . LYS A 1 87 ? 6.323 -11.532 -6.864 1.00 87.31 87 LYS A N 1
ATOM 654 C CA . LYS A 1 87 ? 4.969 -10.979 -6.751 1.00 87.31 87 LYS A CA 1
ATOM 655 C C . LYS A 1 87 ? 4.906 -9.596 -7.379 1.00 87.31 87 LYS A C 1
ATOM 657 O O . LYS A 1 87 ? 5.824 -8.798 -7.205 1.00 87.31 87 LYS A O 1
ATOM 662 N N . LEU A 1 88 ? 3.804 -9.324 -8.070 1.00 87.75 88 LEU A N 1
ATOM 663 C CA . LEU A 1 88 ? 3.477 -7.983 -8.526 1.00 87.75 88 LEU A CA 1
ATOM 664 C C . LEU A 1 88 ? 3.080 -7.130 -7.317 1.00 87.75 88 LEU A C 1
ATOM 666 O O . LEU A 1 88 ? 2.225 -7.531 -6.527 1.00 87.75 88 LEU A O 1
ATOM 670 N N . VAL A 1 89 ? 3.715 -5.974 -7.172 1.00 89.00 89 VAL A N 1
ATOM 671 C CA . VAL A 1 89 ? 3.432 -4.990 -6.127 1.00 89.00 89 VAL A CA 1
ATOM 672 C C . VAL A 1 89 ? 3.053 -3.668 -6.784 1.00 89.00 89 VAL A C 1
ATOM 674 O O . VAL A 1 89 ? 3.678 -3.258 -7.764 1.00 89.00 89 VAL A O 1
ATOM 677 N N . HIS A 1 90 ? 2.035 -3.011 -6.228 1.00 89.00 90 HIS A N 1
ATOM 678 C CA . HIS A 1 90 ? 1.529 -1.722 -6.693 1.00 89.00 90 HIS A CA 1
ATOM 679 C C . HIS A 1 90 ? 1.975 -0.609 -5.747 1.00 89.00 90 HIS A C 1
ATOM 681 O O . HIS A 1 90 ? 1.678 -0.639 -4.549 1.00 89.00 90 HIS A O 1
ATOM 687 N N . TYR A 1 91 ? 2.653 0.387 -6.301 1.00 87.62 91 TYR A N 1
ATOM 688 C CA . TYR A 1 91 ? 3.062 1.606 -5.614 1.00 87.62 91 TYR A CA 1
ATOM 689 C C . TYR A 1 91 ? 2.246 2.789 -6.115 1.00 87.62 91 TYR A C 1
ATOM 691 O O . TYR A 1 91 ? 1.798 2.791 -7.255 1.00 87.62 91 TYR A O 1
ATOM 699 N N . VAL A 1 92 ? 2.056 3.807 -5.276 1.00 85.75 92 VAL A N 1
ATOM 700 C CA . VAL A 1 92 ? 1.473 5.079 -5.726 1.00 85.75 92 VAL A CA 1
ATOM 701 C C . VAL A 1 92 ? 2.453 5.751 -6.683 1.00 85.75 92 VAL A C 1
ATOM 703 O O . VAL A 1 92 ? 3.648 5.794 -6.394 1.00 85.75 92 VAL A O 1
ATOM 706 N N . ASP A 1 93 ? 1.956 6.262 -7.806 1.00 88.31 93 ASP A N 1
ATOM 707 C CA . ASP A 1 93 ? 2.764 7.033 -8.749 1.00 88.31 93 ASP A CA 1
ATOM 708 C C . ASP A 1 93 ? 3.021 8.451 -8.199 1.00 88.31 93 ASP A C 1
ATOM 710 O O . ASP A 1 93 ? 2.084 9.252 -8.118 1.00 88.31 93 ASP A O 1
ATOM 714 N N . PRO A 1 94 ? 4.265 8.802 -7.815 1.00 84.25 94 PRO A N 1
ATOM 715 C CA . PRO A 1 94 ? 4.563 10.122 -7.270 1.00 84.25 94 PRO A CA 1
ATOM 716 C C . PRO A 1 94 ? 4.391 11.244 -8.299 1.00 84.25 94 PRO A C 1
ATOM 718 O O . PRO A 1 94 ? 4.160 12.382 -7.899 1.00 84.25 94 PRO A O 1
ATOM 721 N N . ALA A 1 95 ? 4.460 10.945 -9.602 1.00 88.06 95 ALA A N 1
ATOM 722 C CA . ALA A 1 95 ? 4.251 11.939 -10.652 1.00 88.06 95 ALA A CA 1
ATOM 723 C C . ALA A 1 95 ? 2.794 12.429 -10.724 1.00 88.06 95 ALA A C 1
ATOM 725 O O . ALA A 1 95 ? 2.522 13.445 -11.353 1.00 88.06 95 ALA A O 1
ATOM 726 N N . GLN A 1 96 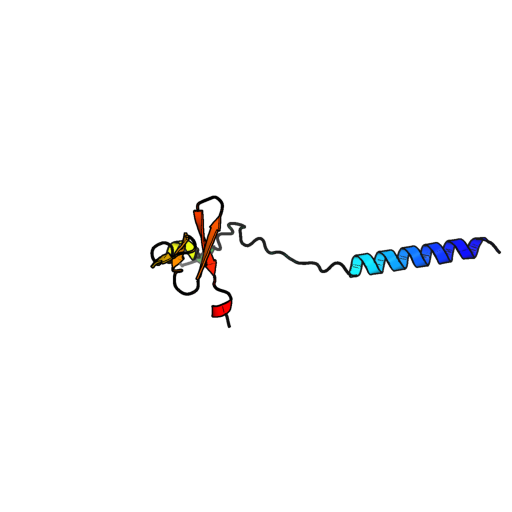? 1.861 11.721 -10.080 1.00 81.25 96 GLN A N 1
ATOM 727 C CA . GLN A 1 96 ? 0.432 12.051 -10.068 1.00 81.25 96 GLN A CA 1
ATOM 728 C C . GLN A 1 96 ? -0.018 12.720 -8.760 1.00 81.25 96 GLN A C 1
ATOM 730 O O . GLN A 1 96 ? -1.211 12.928 -8.554 1.00 81.25 96 GLN A O 1
ATOM 735 N N . LEU A 1 97 ? 0.922 13.041 -7.862 1.00 74.38 97 LEU A N 1
ATOM 736 C CA . LEU A 1 97 ? 0.657 13.707 -6.580 1.00 74.38 97 LEU A CA 1
ATOM 737 C C . LEU A 1 97 ? 0.922 15.226 -6.610 1.00 74.38 97 LEU A C 1
ATOM 739 O O . LEU A 1 97 ? 0.872 15.860 -5.554 1.00 74.38 97 LEU A O 1
ATOM 743 N N . SER A 1 98 ? 1.235 15.790 -7.781 1.00 61.97 98 SER A N 1
ATOM 744 C CA . SER A 1 98 ? 1.578 17.206 -7.993 1.00 61.97 98 SER A CA 1
ATOM 745 C C . SER A 1 98 ? 0.434 18.015 -8.587 1.00 61.97 98 SER A C 1
ATOM 747 O O . SER A 1 98 ? -0.098 17.551 -9.622 1.00 61.97 98 SER A O 1
#

Secondary structure (DSSP, 8-state):
--HHHHHHHHHHHHHHHHHHHHT--------TTS----EEEEEETTEEEEEE---THHHHTT---PBPTTS-BPPPTTEEEEEETTEEEEEE-GGG--

Sequence (98 aa):
MLSGRNSALRGVILFLLILAGAAATARAHFLLNLNVRILHVEHLAKGLKVYLRTPMPYLVADLVGPVRANALPEPAPYTTNAMEKGKLVHYVDPAQLS

Radius of gyration: 26.53 Å; chains: 1; bounding box: 81×38×54 Å

Foldseek 3Di:
DPPVVVVVVVVVVVVVVVVVVVPDDPDPPPPPVPPPFDWDWDQDPPGIDIDTDDPPCVVFVVQWADQDPVRDTHGHPQWDWDQDPNDIDIDGDPVVVD